Protein AF-A0A6C0HEF8-F1 (afdb_monomer_lite)

Foldseek 3Di:
DDDDDDDDDDPDDPPPPDDPVLVVLCPDPPHLPPLAVQVVVVQVCQQQVQWKWWQFPVRDIDIDGADDPPDPRNVVVLVVLQPDPGTQAIEHEHNDPCLCVPFACVVPSVHGPSVCSSPVVNFWDAPDVPGRYTYGD

Structure (mmCIF, N/CA/C/O backbone):
data_AF-A0A6C0HEF8-F1
#
_entry.id   AF-A0A6C0HEF8-F1
#
loop_
_atom_site.group_PDB
_atom_site.id
_atom_site.type_symbol
_atom_site.label_atom_id
_atom_site.label_alt_id
_atom_site.label_comp_id
_atom_site.label_asym_id
_atom_site.label_entity_id
_atom_site.label_seq_id
_atom_site.pdbx_PDB_ins_code
_atom_site.Cartn_x
_atom_site.Cartn_y
_atom_site.Cartn_z
_atom_site.occupancy
_atom_site.B_iso_or_equiv
_atom_site.auth_seq_id
_atom_site.auth_comp_id
_atom_site.auth_asym_id
_atom_site.auth_atom_id
_atom_site.pdbx_PDB_model_num
ATOM 1 N N . MET A 1 1 ? 15.221 60.344 7.604 1.00 39.31 1 MET A N 1
ATOM 2 C CA . MET A 1 1 ? 14.464 59.349 6.814 1.00 39.31 1 MET A CA 1
ATOM 3 C C . MET A 1 1 ? 15.359 58.139 6.614 1.00 39.31 1 MET A C 1
ATOM 5 O O . MET A 1 1 ? 16.349 58.247 5.906 1.00 39.31 1 MET A O 1
ATOM 9 N N . THR A 1 2 ? 15.082 57.039 7.307 1.00 36.88 2 THR A N 1
ATOM 10 C CA . THR A 1 2 ? 15.908 55.821 7.278 1.00 36.88 2 THR A CA 1
ATOM 11 C C . THR A 1 2 ? 15.278 54.839 6.291 1.00 36.88 2 THR A C 1
ATOM 13 O O . THR A 1 2 ? 14.103 54.511 6.428 1.00 36.88 2 THR A O 1
ATOM 16 N N . ILE A 1 3 ? 16.019 54.421 5.261 1.00 46.84 3 ILE A N 1
ATOM 17 C CA . ILE A 1 3 ? 15.538 53.476 4.243 1.00 46.84 3 ILE A CA 1
ATOM 18 C C . ILE A 1 3 ? 15.993 52.071 4.656 1.00 46.84 3 ILE A C 1
ATOM 20 O O . ILE A 1 3 ? 17.152 51.702 4.468 1.00 46.84 3 ILE A O 1
ATOM 24 N N . ASP A 1 4 ? 15.077 51.291 5.231 1.00 44.69 4 ASP A N 1
ATOM 25 C CA . ASP A 1 4 ? 15.310 49.896 5.612 1.00 44.69 4 ASP A CA 1
ATOM 26 C C . ASP A 1 4 ? 15.363 48.987 4.378 1.00 44.69 4 ASP A C 1
ATOM 28 O O . ASP A 1 4 ? 14.351 48.588 3.795 1.00 44.69 4 ASP A O 1
ATOM 32 N N . ASN A 1 5 ? 16.578 48.617 3.985 1.00 47.12 5 ASN A N 1
ATOM 33 C CA . ASN A 1 5 ? 16.836 47.740 2.852 1.00 47.12 5 ASN A CA 1
ATOM 34 C C . ASN A 1 5 ? 16.656 46.259 3.265 1.00 47.12 5 ASN A C 1
ATOM 36 O O . ASN A 1 5 ? 17.609 45.560 3.620 1.00 47.12 5 ASN A O 1
ATOM 40 N N . LYS A 1 6 ? 15.413 45.753 3.247 1.00 48.66 6 LYS A N 1
ATOM 41 C CA . LYS A 1 6 ? 15.100 44.328 3.498 1.00 48.66 6 LYS A CA 1
ATOM 42 C C . LYS A 1 6 ? 15.643 43.437 2.368 1.00 48.66 6 LYS A C 1
ATOM 44 O O . LYS A 1 6 ? 14.999 43.245 1.336 1.00 48.66 6 LYS A O 1
ATOM 49 N N . LYS A 1 7 ? 16.810 42.816 2.587 1.00 48.16 7 LYS A N 1
ATOM 50 C CA . LYS A 1 7 ? 17.363 41.738 1.743 1.00 48.16 7 LYS A CA 1
ATOM 51 C C . LYS A 1 7 ? 16.394 40.543 1.679 1.00 48.16 7 LYS A C 1
ATOM 53 O O . LYS A 1 7 ? 16.323 39.738 2.604 1.00 48.16 7 LYS A O 1
ATOM 58 N N . LYS A 1 8 ? 15.677 40.387 0.560 1.00 50.06 8 LYS A N 1
ATOM 59 C CA . LYS A 1 8 ? 14.939 39.156 0.212 1.00 50.06 8 LYS A CA 1
ATOM 60 C C . LYS A 1 8 ? 15.936 38.033 -0.095 1.00 50.06 8 LYS A C 1
ATOM 62 O O . LYS A 1 8 ? 16.535 38.000 -1.168 1.00 50.06 8 LYS A O 1
ATOM 67 N N . THR A 1 9 ? 16.096 37.082 0.818 1.00 46.62 9 THR A N 1
ATOM 68 C CA . THR A 1 9 ? 16.855 35.851 0.569 1.00 46.62 9 THR A CA 1
ATOM 69 C C . THR A 1 9 ? 16.066 34.929 -0.368 1.00 46.62 9 THR A C 1
ATOM 71 O O . THR A 1 9 ? 15.034 34.359 -0.009 1.00 46.62 9 THR A O 1
ATOM 74 N N . ARG A 1 10 ? 16.541 34.777 -1.612 1.00 52.84 10 ARG A N 1
ATOM 75 C CA . ARG A 1 10 ? 16.046 33.761 -2.555 1.00 52.84 10 ARG A CA 1
ATOM 76 C C . ARG A 1 10 ? 16.392 32.374 -2.003 1.00 52.84 10 ARG A C 1
ATOM 78 O O . ARG A 1 10 ? 17.544 31.956 -2.064 1.00 52.84 10 ARG A O 1
ATOM 85 N N . LYS A 1 11 ? 15.400 31.648 -1.475 1.00 52.09 11 LYS A N 1
ATOM 86 C CA . LYS A 1 11 ? 15.529 30.212 -1.180 1.00 52.09 11 LYS A CA 1
ATOM 87 C C . LYS A 1 11 ? 15.770 29.476 -2.501 1.00 52.09 11 LYS A C 1
ATOM 89 O O . LYS A 1 11 ? 14.839 29.281 -3.280 1.00 52.09 11 LYS A O 1
ATOM 94 N N . THR A 1 12 ? 17.010 29.086 -2.771 1.00 52.53 12 THR A N 1
ATOM 95 C CA . THR A 1 12 ? 17.332 28.196 -3.886 1.00 52.53 12 THR A CA 1
ATOM 96 C C . THR A 1 12 ? 16.651 26.852 -3.634 1.00 52.53 12 THR A C 1
ATOM 98 O O . THR A 1 12 ? 16.894 26.182 -2.628 1.00 52.53 12 THR A O 1
ATOM 101 N N . ARG A 1 13 ? 15.727 26.467 -4.524 1.00 54.97 13 ARG A N 1
ATOM 102 C CA . ARG A 1 13 ? 15.143 25.123 -4.524 1.00 54.97 13 ARG A CA 1
ATOM 103 C C . ARG A 1 13 ? 16.292 24.147 -4.769 1.00 54.97 13 ARG A C 1
ATOM 105 O O . ARG A 1 13 ? 16.781 24.057 -5.889 1.00 54.97 13 ARG A O 1
ATOM 112 N N . LYS A 1 14 ? 16.741 23.444 -3.725 1.00 54.47 14 LYS A N 1
ATOM 113 C CA . LYS A 1 14 ? 17.653 22.307 -3.874 1.00 54.47 14 LYS A CA 1
ATOM 114 C C . LYS A 1 14 ? 16.946 21.288 -4.766 1.00 54.47 14 LYS A C 1
ATOM 116 O O . LYS A 1 14 ? 16.011 20.625 -4.321 1.00 54.47 14 LYS A O 1
ATOM 121 N N . THR A 1 15 ? 17.348 21.198 -6.029 1.00 55.88 15 THR A N 1
ATOM 122 C CA . THR A 1 15 ? 16.969 20.084 -6.893 1.00 55.88 15 THR A CA 1
ATOM 123 C C . THR A 1 15 ? 17.499 18.822 -6.221 1.00 55.88 15 THR A C 1
ATOM 125 O O . THR A 1 15 ? 18.696 18.701 -5.955 1.00 55.88 15 THR A O 1
ATOM 128 N N . LYS A 1 16 ? 16.596 17.914 -5.828 1.00 59.81 16 LYS A N 1
ATOM 129 C CA . LYS A 1 16 ? 16.992 16.616 -5.275 1.00 59.81 16 LYS A CA 1
ATOM 130 C C . LYS A 1 16 ? 17.819 15.914 -6.350 1.00 59.81 16 LYS A C 1
ATOM 132 O O . LYS A 1 16 ? 17.267 15.518 -7.371 1.00 59.81 16 LYS A O 1
ATOM 137 N N . LYS A 1 17 ? 19.133 15.798 -6.138 1.00 63.25 17 LYS A N 1
ATOM 138 C CA . LYS A 1 17 ? 19.981 14.965 -6.991 1.00 63.25 17 LYS A CA 1
ATOM 139 C C . LYS A 1 17 ? 19.484 13.530 -6.865 1.00 63.25 17 LYS A C 1
ATOM 141 O O . LYS A 1 17 ? 19.453 12.979 -5.765 1.00 63.25 17 LYS A O 1
ATOM 146 N N . ILE A 1 18 ? 19.067 12.969 -7.991 1.00 64.31 18 ILE A N 1
ATOM 147 C CA . ILE A 1 18 ? 18.774 11.546 -8.124 1.00 64.31 18 ILE A CA 1
ATOM 148 C C . ILE A 1 18 ? 20.093 10.801 -7.866 1.00 64.31 18 ILE A C 1
ATOM 150 O O . ILE A 1 18 ? 21.158 11.259 -8.289 1.00 64.31 18 ILE A O 1
ATOM 154 N N . SER A 1 19 ? 20.057 9.723 -7.083 1.00 69.06 19 SER A N 1
ATOM 155 C CA . SER A 1 19 ? 21.273 8.983 -6.735 1.00 69.06 19 SER A CA 1
ATOM 156 C C . SER A 1 19 ? 21.825 8.243 -7.957 1.00 69.06 19 SER A C 1
ATOM 158 O O . SER A 1 19 ? 21.066 7.854 -8.842 1.00 69.06 19 SER A O 1
ATOM 160 N N . LYS A 1 20 ? 23.145 8.008 -7.989 1.00 68.81 20 LYS A N 1
ATOM 161 C CA . LYS A 1 20 ? 23.802 7.244 -9.068 1.00 68.81 20 LYS A CA 1
ATOM 162 C C . LYS A 1 20 ? 23.136 5.885 -9.305 1.00 68.81 20 LYS A C 1
ATOM 164 O O . LYS A 1 20 ? 22.822 5.566 -10.440 1.00 68.81 20 LYS A O 1
ATOM 169 N N . ARG A 1 21 ? 22.795 5.175 -8.224 1.00 60.72 21 ARG A N 1
ATOM 170 C CA . ARG A 1 21 ? 22.081 3.892 -8.278 1.00 60.72 21 ARG A CA 1
ATOM 171 C C . ARG A 1 21 ? 20.732 3.989 -8.997 1.00 60.72 21 ARG A C 1
ATOM 173 O O . ARG A 1 21 ? 20.402 3.115 -9.780 1.00 60.72 21 ARG A O 1
ATOM 180 N N . VAL A 1 22 ? 19.955 5.049 -8.758 1.00 64.69 22 VAL A N 1
ATOM 181 C CA . VAL A 1 22 ? 18.663 5.235 -9.443 1.00 64.69 22 VAL A CA 1
ATOM 182 C C . VAL A 1 22 ? 18.873 5.556 -10.923 1.00 64.69 22 VAL A C 1
ATOM 184 O O . VAL A 1 22 ? 18.106 5.091 -11.751 1.00 64.69 22 VAL A O 1
ATOM 187 N N . ILE A 1 23 ? 19.922 6.303 -11.272 1.00 67.75 23 ILE A N 1
ATOM 188 C CA . ILE A 1 23 ? 20.264 6.588 -12.674 1.00 67.75 23 ILE A CA 1
ATOM 189 C C . ILE A 1 23 ? 20.681 5.302 -13.401 1.00 67.75 23 ILE A C 1
ATOM 191 O O . ILE A 1 23 ? 20.207 5.045 -14.501 1.00 67.75 23 ILE A O 1
ATOM 195 N N . GLU A 1 24 ? 21.522 4.476 -12.778 1.00 69.50 24 GLU A N 1
ATOM 196 C CA . GLU A 1 24 ? 21.928 3.171 -13.314 1.00 69.50 24 GLU A CA 1
ATOM 197 C C . GLU A 1 24 ? 20.720 2.241 -13.497 1.00 69.50 24 GLU A C 1
ATOM 199 O O . GLU A 1 24 ? 20.572 1.647 -14.557 1.00 69.50 24 GLU A O 1
ATOM 204 N N . MET A 1 25 ? 19.799 2.204 -12.528 1.00 67.88 25 MET A N 1
ATOM 205 C CA . MET A 1 25 ? 18.559 1.425 -12.631 1.00 67.88 25 MET A CA 1
ATOM 206 C C . MET A 1 25 ? 17.592 1.942 -13.702 1.00 67.88 25 MET A C 1
ATOM 208 O O . MET A 1 25 ? 16.857 1.145 -14.269 1.00 67.88 25 MET A O 1
ATOM 212 N N . LEU A 1 26 ? 17.549 3.247 -13.978 1.00 66.88 26 LEU A N 1
ATOM 213 C CA . LEU A 1 26 ? 16.719 3.799 -15.059 1.00 66.88 26 LEU A CA 1
ATOM 214 C C . LEU A 1 26 ? 17.285 3.476 -16.447 1.00 66.88 26 LEU A C 1
ATOM 216 O O . LEU A 1 26 ? 16.532 3.370 -17.411 1.00 66.88 26 LEU A O 1
ATOM 220 N N . ASN A 1 27 ? 18.607 3.339 -16.543 1.00 69.50 27 ASN A N 1
ATOM 221 C CA . ASN A 1 27 ? 19.305 3.034 -17.789 1.00 69.50 27 ASN A CA 1
ATOM 222 C C . ASN A 1 27 ? 19.384 1.525 -18.075 1.00 69.50 27 ASN A C 1
ATOM 224 O O . ASN A 1 27 ? 19.765 1.139 -19.179 1.00 69.50 27 ASN A O 1
ATOM 228 N N . ASP A 1 28 ? 19.044 0.677 -17.103 1.00 72.56 28 ASP A N 1
ATOM 229 C CA . ASP A 1 28 ? 19.046 -0.774 -17.261 1.00 72.56 28 ASP A CA 1
ATOM 230 C C . ASP A 1 28 ? 17.768 -1.247 -17.992 1.00 72.56 28 ASP A C 1
ATOM 232 O O . ASP A 1 28 ? 16.658 -1.073 -17.479 1.00 72.56 28 ASP A O 1
ATOM 236 N N . PRO A 1 29 ? 17.878 -1.886 -19.174 1.00 66.75 29 PRO A N 1
ATOM 237 C CA . PRO A 1 29 ? 16.719 -2.371 -19.926 1.00 66.75 29 PRO A CA 1
ATOM 238 C C . PRO A 1 29 ? 15.925 -3.464 -19.187 1.00 66.75 29 PRO A C 1
ATOM 240 O O . PRO A 1 29 ? 14.723 -3.638 -19.435 1.00 66.75 29 PRO A O 1
ATOM 243 N N . THR A 1 30 ? 16.564 -4.185 -18.261 1.00 72.44 30 THR A N 1
ATOM 244 C CA . THR A 1 30 ? 15.933 -5.241 -17.456 1.00 72.44 30 THR A CA 1
ATOM 245 C C . THR A 1 30 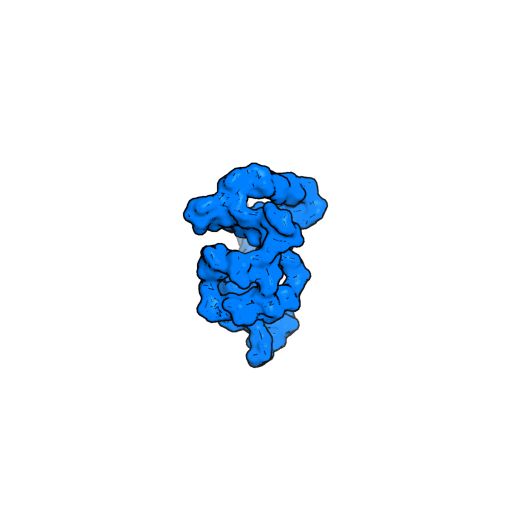? 15.214 -4.702 -16.221 1.00 72.44 30 THR A C 1
ATOM 247 O O . THR A 1 30 ? 14.297 -5.350 -15.715 1.00 72.44 30 THR A O 1
ATOM 250 N N . SER A 1 31 ? 15.537 -3.479 -15.797 1.00 74.38 31 SER A N 1
ATOM 251 C CA . SER A 1 31 ? 14.932 -2.842 -14.632 1.00 74.38 31 SER A CA 1
ATOM 252 C C . SER A 1 31 ? 13.444 -2.574 -14.841 1.00 74.38 31 SER A C 1
ATOM 254 O O . SER A 1 31 ? 12.983 -2.221 -15.930 1.00 74.38 31 SER A O 1
ATOM 256 N N . VAL A 1 32 ? 12.662 -2.758 -13.782 1.00 76.94 32 VAL A N 1
ATOM 257 C CA . VAL A 1 32 ? 11.233 -2.417 -13.763 1.00 76.94 32 VAL A CA 1
ATOM 258 C C . VAL A 1 32 ? 10.993 -0.931 -13.476 1.00 76.94 32 VAL A C 1
ATOM 260 O O . VAL A 1 32 ? 9.904 -0.423 -13.738 1.00 76.94 32 VAL A O 1
ATOM 263 N N . TRP A 1 33 ? 12.016 -0.239 -12.969 1.00 73.81 33 TRP A N 1
ATOM 264 C CA . TRP A 1 33 ? 11.964 1.157 -12.545 1.00 73.81 33 TRP A CA 1
ATOM 265 C C . TRP A 1 33 ? 12.105 2.115 -13.731 1.00 73.81 33 TRP A C 1
ATOM 267 O O . TRP A 1 33 ? 12.870 1.871 -14.658 1.00 73.81 33 TRP A O 1
ATOM 277 N N . GLY A 1 34 ? 11.362 3.217 -13.707 1.00 73.88 34 GLY A N 1
ATOM 278 C CA . GLY A 1 34 ? 11.196 4.160 -14.812 1.00 73.88 34 GLY A CA 1
ATOM 279 C C . GLY A 1 34 ? 10.143 3.764 -15.847 1.00 73.88 34 GLY A C 1
ATOM 280 O O . GLY A 1 34 ? 9.766 4.603 -16.664 1.00 73.88 34 GLY A O 1
ATOM 281 N N . LYS A 1 35 ? 9.636 2.525 -15.825 1.00 80.19 35 LYS A N 1
ATOM 282 C CA . LYS A 1 35 ? 8.674 2.033 -16.827 1.00 80.19 35 LYS A CA 1
ATOM 283 C C . LYS A 1 35 ? 7.233 2.433 -16.507 1.00 80.19 35 LYS A C 1
ATOM 285 O O . LYS A 1 35 ? 6.436 2.587 -17.427 1.00 80.19 35 LYS A O 1
ATOM 290 N N . ASN A 1 36 ? 6.889 2.604 -15.226 1.00 84.12 36 ASN A N 1
ATOM 291 C CA . ASN A 1 36 ? 5.577 3.102 -14.805 1.00 84.12 36 ASN A CA 1
ATOM 292 C C . ASN A 1 36 ? 5.734 4.058 -13.604 1.00 84.12 36 ASN A C 1
ATOM 294 O O . ASN A 1 36 ? 5.560 3.652 -12.449 1.00 84.12 36 ASN A O 1
ATOM 298 N N . PRO A 1 37 ? 6.053 5.342 -13.856 1.00 83.75 37 PRO A N 1
ATOM 299 C CA . PRO A 1 37 ? 6.405 6.291 -12.801 1.00 83.75 37 PRO A CA 1
ATOM 300 C C . PRO A 1 37 ? 5.248 6.579 -11.833 1.00 83.75 37 PRO A C 1
ATOM 302 O O . PRO A 1 37 ? 5.482 6.901 -10.666 1.00 83.75 37 PRO A O 1
ATOM 305 N N . GLU A 1 38 ? 3.997 6.458 -12.282 1.00 88.19 38 GLU A N 1
ATOM 306 C CA . GLU A 1 38 ? 2.826 6.632 -11.419 1.00 88.19 38 GLU A CA 1
ATOM 307 C C . GLU A 1 38 ? 2.710 5.493 -10.408 1.00 88.19 38 GLU A C 1
ATOM 309 O O . GLU A 1 38 ? 2.535 5.738 -9.211 1.00 88.19 38 GLU A O 1
ATOM 314 N N . LEU A 1 39 ? 2.866 4.253 -10.878 1.00 87.81 39 LEU A N 1
ATOM 315 C CA . LEU A 1 39 ? 2.830 3.066 -10.033 1.00 87.81 39 LEU A CA 1
ATOM 316 C C . LEU A 1 39 ? 4.013 3.029 -9.062 1.00 87.81 39 LEU A C 1
ATOM 318 O O . LEU A 1 39 ? 3.837 2.670 -7.899 1.00 87.81 39 LEU A O 1
ATOM 322 N N . GLU A 1 40 ? 5.200 3.433 -9.508 1.00 86.75 40 GLU A N 1
ATOM 323 C CA . GLU A 1 40 ? 6.386 3.556 -8.653 1.00 86.75 40 GLU A CA 1
ATOM 324 C C . GLU A 1 40 ? 6.182 4.589 -7.553 1.00 86.75 40 GLU A C 1
ATOM 326 O O . GLU A 1 40 ? 6.498 4.335 -6.392 1.00 86.75 40 GLU A O 1
ATOM 331 N N . LYS A 1 41 ? 5.620 5.753 -7.892 1.00 87.50 41 LYS A N 1
ATOM 332 C CA . LYS A 1 41 ? 5.320 6.795 -6.909 1.00 87.50 41 LYS A CA 1
ATOM 333 C C . LYS A 1 41 ? 4.267 6.323 -5.911 1.00 87.50 41 LYS A C 1
ATOM 335 O O . LYS A 1 41 ? 4.434 6.539 -4.713 1.00 87.50 41 LYS A O 1
ATOM 340 N N . PHE A 1 42 ? 3.216 5.663 -6.393 1.00 89.62 42 PHE A N 1
ATOM 341 C CA . PHE A 1 42 ? 2.191 5.056 -5.551 1.00 89.62 42 PHE A CA 1
ATOM 342 C C . PHE A 1 42 ? 2.793 4.029 -4.587 1.00 89.62 42 PHE A C 1
ATOM 344 O O . PHE A 1 42 ? 2.579 4.112 -3.377 1.00 89.62 42 PHE A O 1
ATOM 351 N N . TRP A 1 43 ? 3.602 3.104 -5.106 1.00 88.19 43 TRP A N 1
ATOM 352 C CA . TRP A 1 43 ? 4.276 2.109 -4.287 1.00 88.19 43 TRP A CA 1
ATOM 353 C C . TRP A 1 43 ? 5.248 2.752 -3.301 1.00 88.19 43 TRP A C 1
ATOM 355 O O . TRP A 1 43 ? 5.237 2.398 -2.130 1.00 88.19 43 TRP A O 1
ATOM 365 N N . GLY A 1 44 ? 6.045 3.730 -3.730 1.00 86.69 44 GLY A N 1
ATOM 366 C CA . GLY A 1 44 ? 6.991 4.438 -2.873 1.00 86.69 44 GLY A CA 1
ATOM 367 C C . GLY A 1 44 ? 6.302 5.179 -1.727 1.00 86.69 44 GLY A C 1
ATOM 368 O O . GLY A 1 44 ? 6.788 5.158 -0.595 1.00 86.69 44 GLY A O 1
ATOM 369 N N . ASP A 1 45 ? 5.139 5.779 -1.988 1.00 88.38 45 ASP A N 1
ATOM 370 C CA . ASP A 1 45 ? 4.309 6.416 -0.967 1.00 88.38 45 ASP A CA 1
ATOM 371 C C . ASP A 1 45 ? 3.826 5.392 0.079 1.00 88.38 45 ASP A C 1
ATOM 373 O O . ASP A 1 45 ? 3.999 5.625 1.281 1.00 88.38 45 ASP A O 1
ATOM 377 N N . LEU A 1 46 ? 3.323 4.232 -0.358 1.00 88.81 46 LEU A N 1
ATOM 378 C CA . LEU A 1 46 ? 2.913 3.134 0.530 1.00 88.81 46 LEU A CA 1
ATOM 379 C C . LEU A 1 46 ? 4.094 2.519 1.292 1.00 88.81 46 LEU A C 1
ATOM 381 O O . LEU A 1 46 ? 4.031 2.302 2.502 1.00 88.81 46 LEU A O 1
ATOM 385 N N . ALA A 1 47 ? 5.195 2.257 0.591 1.00 86.25 47 ALA A N 1
ATOM 386 C CA . ALA A 1 47 ? 6.398 1.646 1.128 1.00 86.25 47 ALA A CA 1
ATOM 387 C C . ALA A 1 47 ? 7.054 2.563 2.150 1.00 86.25 47 ALA A C 1
ATOM 389 O O . ALA A 1 47 ? 7.487 2.087 3.189 1.00 86.25 47 ALA A O 1
ATOM 390 N N . SER A 1 48 ? 7.037 3.884 1.959 1.00 81.50 48 SER A N 1
ATOM 391 C CA . SER A 1 48 ? 7.520 4.818 2.982 1.00 81.50 48 SER A CA 1
ATOM 392 C C . SER A 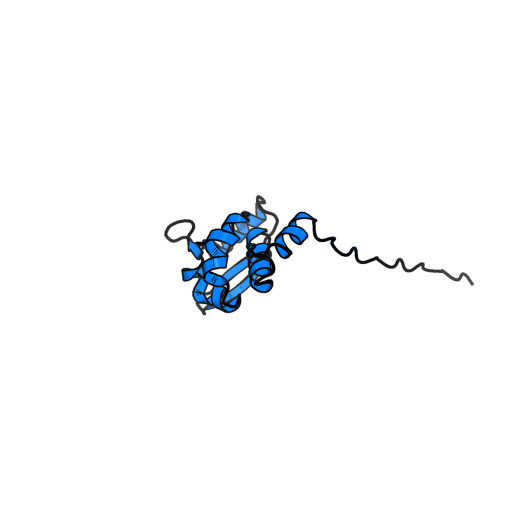1 48 ? 6.791 4.644 4.325 1.00 81.50 48 SER A C 1
ATOM 394 O O . SER A 1 48 ? 7.365 4.869 5.391 1.00 81.50 48 SER A O 1
ATOM 396 N N . GLY A 1 49 ? 5.535 4.180 4.293 1.00 78.38 49 GLY A N 1
ATOM 397 C CA . GLY A 1 49 ? 4.632 4.108 5.445 1.00 78.38 49 GLY A CA 1
ATOM 398 C C . GLY A 1 49 ? 4.231 5.470 5.992 1.00 78.38 49 GLY A C 1
ATOM 399 O O . GLY A 1 49 ? 3.654 5.541 7.069 1.00 78.38 49 GLY A O 1
ATOM 400 N N . ASN A 1 50 ? 4.535 6.545 5.262 1.00 82.56 50 ASN A N 1
ATOM 401 C CA . ASN A 1 50 ? 4.013 7.879 5.537 1.00 82.56 50 ASN A CA 1
ATOM 402 C C . ASN A 1 50 ? 2.654 8.091 4.872 1.00 82.56 50 ASN A C 1
ATOM 404 O O . ASN A 1 50 ? 2.020 9.113 5.116 1.00 82.56 50 ASN A O 1
ATOM 408 N N . LYS A 1 51 ? 2.218 7.169 4.009 1.00 89.44 51 LYS A N 1
ATOM 409 C CA . LYS A 1 51 ? 0.893 7.179 3.404 1.00 89.44 51 LYS A CA 1
ATOM 410 C C . LYS A 1 51 ? 0.302 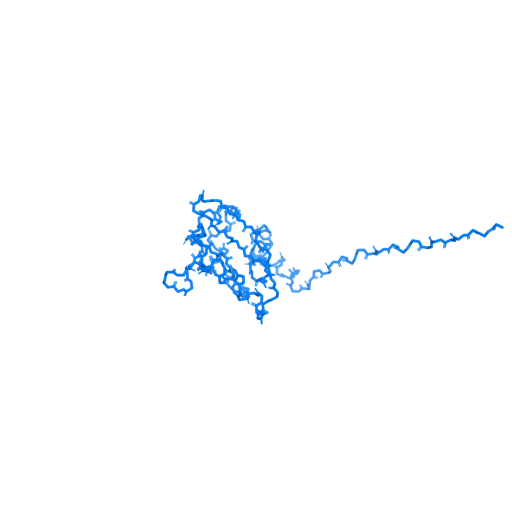5.783 3.380 1.00 89.44 51 LYS A C 1
ATOM 412 O O . LYS A 1 51 ? 1.012 4.808 3.155 1.00 89.44 51 LYS A O 1
ATOM 417 N N . VAL A 1 52 ? -1.005 5.726 3.575 1.00 91.19 52 VAL A N 1
ATOM 418 C CA . VAL A 1 52 ? -1.830 4.535 3.380 1.00 91.19 52 VAL A CA 1
ATOM 419 C C . VAL A 1 52 ? -3.028 4.905 2.520 1.00 91.19 52 VAL A C 1
ATOM 421 O O . VAL A 1 52 ? -3.429 6.073 2.475 1.00 91.19 52 VAL A O 1
ATOM 424 N N . VAL A 1 53 ? -3.594 3.920 1.829 1.00 93.38 53 VAL A N 1
ATOM 425 C CA . VAL A 1 53 ? -4.855 4.101 1.103 1.00 93.38 53 VAL A CA 1
ATOM 426 C C . VAL A 1 53 ? -5.952 3.362 1.838 1.00 93.38 53 VAL A C 1
ATOM 428 O O . VAL A 1 53 ? -5.880 2.148 2.003 1.00 93.38 53 VAL A O 1
ATOM 431 N N . LEU A 1 54 ? -6.958 4.108 2.280 1.00 93.25 54 LEU A N 1
ATOM 432 C CA . LEU A 1 54 ? -8.186 3.556 2.831 1.00 93.25 54 LEU A CA 1
ATOM 433 C C . LEU A 1 54 ? -9.148 3.273 1.689 1.00 93.25 54 LEU A C 1
ATOM 435 O O . LEU A 1 54 ? -9.314 4.117 0.810 1.00 93.25 54 LEU A O 1
ATOM 439 N N . ILE A 1 55 ? -9.776 2.107 1.726 1.00 93.50 55 ILE A N 1
ATOM 440 C CA . ILE A 1 55 ? -10.838 1.708 0.811 1.00 93.50 55 ILE A CA 1
ATOM 441 C C . ILE A 1 55 ? -12.106 1.552 1.632 1.00 93.50 55 ILE A C 1
ATOM 443 O O . ILE A 1 55 ? -12.142 0.763 2.580 1.00 93.50 55 ILE A O 1
ATOM 447 N N . TYR A 1 56 ? -13.129 2.307 1.257 1.00 93.06 56 TYR A N 1
ATOM 448 C CA . TYR A 1 56 ? -14.416 2.326 1.931 1.00 93.06 56 TYR A CA 1
ATOM 449 C C . TYR A 1 56 ? -15.405 1.347 1.282 1.00 93.06 56 TYR A C 1
ATOM 451 O O . TYR A 1 56 ? -15.208 0.874 0.158 1.00 93.06 56 TYR A O 1
ATOM 459 N N . LYS A 1 57 ? -16.494 1.031 1.989 1.00 90.62 57 LYS A N 1
ATOM 460 C CA . LYS A 1 57 ? -17.567 0.136 1.509 1.00 90.62 57 LYS A CA 1
ATOM 461 C C . LYS A 1 57 ? -18.233 0.600 0.216 1.00 90.62 57 LYS A C 1
ATOM 463 O O . LYS A 1 57 ? -18.649 -0.230 -0.589 1.00 90.62 57 LYS A O 1
ATOM 468 N N . ASP A 1 58 ? -18.303 1.908 0.000 1.00 89.94 58 ASP A N 1
ATOM 469 C CA . ASP A 1 58 ? -18.811 2.532 -1.227 1.00 89.94 58 ASP A CA 1
ATOM 470 C C . ASP A 1 58 ? -17.839 2.408 -2.420 1.00 89.94 58 ASP A C 1
ATOM 472 O O . ASP A 1 58 ? -18.117 2.914 -3.507 1.00 89.94 58 ASP A O 1
ATOM 476 N N . LYS A 1 59 ? -16.713 1.699 -2.237 1.00 86.00 59 LYS A N 1
ATOM 477 C CA . LYS A 1 59 ? -15.618 1.528 -3.203 1.00 86.00 59 LYS A CA 1
ATOM 478 C C . LYS A 1 59 ? -14.876 2.827 -3.519 1.00 86.00 59 LYS A C 1
ATOM 480 O O . LYS A 1 59 ? -14.077 2.853 -4.458 1.00 86.00 59 LYS A O 1
ATOM 485 N N . THR A 1 60 ? -15.091 3.886 -2.741 1.00 91.81 60 THR A N 1
ATOM 486 C CA . THR A 1 60 ? -14.232 5.066 -2.785 1.00 91.81 60 THR A CA 1
ATOM 487 C C . THR A 1 60 ? -12.928 4.784 -2.053 1.00 91.81 60 THR A C 1
ATOM 489 O O . THR A 1 60 ? -12.818 3.869 -1.229 1.00 91.81 60 THR A O 1
ATOM 492 N N . HIS A 1 61 ? -11.899 5.558 -2.387 1.00 92.75 61 HIS A N 1
ATOM 493 C CA . HIS A 1 61 ? -10.596 5.433 -1.762 1.00 92.75 61 HIS A CA 1
ATOM 494 C C . HIS A 1 61 ? -10.065 6.796 -1.335 1.00 92.75 61 HIS A C 1
ATOM 496 O O . HIS A 1 61 ? -10.322 7.817 -1.974 1.00 92.75 61 HIS A O 1
ATOM 502 N N . LYS A 1 62 ? -9.297 6.811 -0.247 1.00 92.50 62 LYS A N 1
ATOM 503 C CA . LYS A 1 62 ? -8.682 8.029 0.278 1.00 92.50 62 LYS A CA 1
ATOM 504 C C . LYS A 1 62 ? -7.238 7.784 0.662 1.00 92.50 62 LYS A C 1
ATOM 506 O O . LYS A 1 62 ? -6.919 6.853 1.398 1.00 92.50 62 LYS A O 1
ATOM 511 N N . TYR A 1 63 ? -6.371 8.680 0.209 1.00 92.25 63 TYR A N 1
ATOM 512 C CA . TYR A 1 63 ? -4.990 8.740 0.661 1.00 92.25 63 TYR A CA 1
ATOM 513 C C . TYR A 1 63 ? -4.935 9.427 2.019 1.00 92.25 63 TYR A C 1
ATOM 515 O O . TYR A 1 63 ? -5.383 10.567 2.170 1.00 92.25 63 TYR A O 1
ATOM 523 N N . VAL A 1 64 ? -4.361 8.747 3.004 1.00 91.19 64 VAL A N 1
ATOM 524 C CA . VAL A 1 64 ? -4.168 9.295 4.343 1.00 91.19 64 VAL A CA 1
ATOM 525 C C . VAL A 1 64 ? -2.687 9.348 4.655 1.00 91.19 64 VAL A C 1
ATOM 527 O O . VAL A 1 64 ? -1.968 8.361 4.505 1.00 91.19 64 VAL A O 1
ATOM 530 N N . ASN A 1 65 ? -2.230 10.522 5.090 1.00 90.44 65 ASN A N 1
ATOM 531 C CA . ASN A 1 65 ? -0.871 10.691 5.576 1.00 90.44 65 ASN A CA 1
ATOM 532 C C . ASN A 1 65 ? -0.766 10.115 6.989 1.00 90.44 65 ASN A C 1
ATOM 534 O O . ASN A 1 65 ? -1.513 10.505 7.886 1.00 90.44 65 ASN A O 1
ATOM 538 N N . MET A 1 66 ? 0.199 9.227 7.179 1.00 87.00 66 MET A N 1
ATOM 539 C CA . MET A 1 66 ? 0.520 8.612 8.454 1.00 87.00 66 MET A CA 1
ATOM 540 C C . MET A 1 66 ? 1.631 9.388 9.169 1.00 87.00 66 MET A C 1
ATOM 542 O O . MET A 1 66 ? 2.570 9.876 8.529 1.00 87.00 66 MET A O 1
ATOM 546 N N . PRO A 1 67 ? 1.570 9.492 10.508 1.00 85.81 67 PRO A N 1
ATOM 547 C CA . PRO A 1 67 ? 2.699 9.959 11.301 1.00 85.81 67 PRO A CA 1
ATOM 548 C C . PRO A 1 67 ? 3.862 8.957 11.219 1.00 85.81 67 PRO A C 1
ATOM 550 O O . PRO A 1 67 ? 3.710 7.833 10.751 1.00 85.81 67 PRO A O 1
ATOM 553 N N . LYS A 1 68 ? 5.046 9.348 11.704 1.00 82.62 68 LYS A N 1
ATOM 554 C CA . LYS A 1 68 ? 6.256 8.511 11.641 1.00 82.62 68 LYS A CA 1
ATOM 555 C C . LYS A 1 68 ? 6.009 7.103 12.215 1.00 82.62 68 LYS A C 1
ATOM 557 O O . LYS A 1 68 ? 5.409 6.968 13.288 1.00 82.62 68 LYS A O 1
ATOM 562 N N . ARG A 1 69 ? 6.517 6.073 11.522 1.00 74.88 69 ARG A N 1
ATOM 563 C CA . ARG A 1 69 ? 6.476 4.666 11.969 1.00 74.88 69 ARG A CA 1
ATOM 564 C C . ARG A 1 69 ? 7.025 4.523 13.399 1.00 74.88 69 ARG A C 1
ATOM 566 O O . ARG A 1 69 ? 7.895 5.289 13.813 1.00 74.88 69 ARG A O 1
ATOM 573 N N . PHE A 1 70 ? 6.511 3.535 14.134 1.00 76.12 70 PHE A N 1
ATOM 574 C CA . PHE A 1 70 ? 6.865 3.224 15.533 1.00 76.12 70 PHE A CA 1
ATOM 575 C C . PHE A 1 70 ? 6.507 4.300 16.571 1.00 76.12 70 PHE A C 1
ATOM 577 O O . PHE A 1 70 ? 6.987 4.266 17.700 1.00 76.12 70 PHE A O 1
ATOM 584 N N . THR A 1 71 ? 5.638 5.252 16.226 1.00 85.50 71 THR A N 1
ATOM 585 C CA . THR A 1 71 ? 5.070 6.188 17.205 1.00 85.50 71 THR A CA 1
ATOM 586 C C . THR A 1 71 ? 3.724 5.685 17.725 1.00 85.50 71 THR A C 1
ATOM 588 O O . THR A 1 71 ? 2.964 5.054 16.989 1.00 85.50 71 THR A O 1
ATOM 591 N N . LYS A 1 72 ? 3.373 6.035 18.971 1.00 87.69 72 LYS A N 1
ATOM 592 C CA . LYS A 1 72 ? 2.036 5.750 19.532 1.00 87.69 72 LYS A CA 1
ATOM 593 C C . LYS A 1 72 ? 0.912 6.311 18.652 1.00 87.69 72 LYS A C 1
ATOM 595 O O . LYS A 1 72 ? -0.110 5.665 18.468 1.00 87.69 72 LYS A O 1
ATOM 600 N N . LYS A 1 73 ? 1.133 7.486 18.045 1.00 86.88 73 LYS A N 1
ATOM 601 C CA . LYS A 1 73 ? 0.189 8.108 17.102 1.00 86.88 73 LYS A CA 1
ATOM 602 C C . LYS A 1 73 ? -0.042 7.246 15.860 1.00 86.88 73 LYS A C 1
ATOM 604 O O . LYS A 1 73 ? -1.173 7.132 15.417 1.00 86.88 73 LYS A O 1
ATOM 609 N N . HIS A 1 74 ? 1.009 6.631 15.315 1.00 85.75 74 HIS A N 1
ATOM 610 C CA . HIS A 1 74 ? 0.882 5.731 14.167 1.00 85.75 74 HIS A CA 1
ATOM 611 C C . HIS A 1 74 ? 0.060 4.490 14.515 1.00 85.75 74 HIS A C 1
ATOM 613 O O . HIS A 1 74 ? -0.807 4.100 13.741 1.00 85.75 74 HIS A O 1
ATOM 619 N N . GLN A 1 75 ? 0.312 3.886 15.678 1.00 85.12 75 GLN A N 1
ATOM 620 C CA . GLN A 1 75 ? -0.459 2.731 16.143 1.00 85.12 75 GLN A CA 1
ATOM 621 C C . GLN A 1 75 ? -1.928 3.093 16.368 1.00 85.12 75 GLN A C 1
ATOM 623 O O . GLN A 1 75 ? -2.787 2.452 15.783 1.00 85.12 75 GLN A O 1
ATOM 628 N N . SER A 1 76 ? -2.207 4.169 17.111 1.00 88.50 76 SER A N 1
ATOM 629 C CA . SER A 1 76 ? -3.579 4.639 17.342 1.00 88.50 76 SER A CA 1
ATOM 630 C C . SER A 1 76 ? -4.314 4.946 16.036 1.00 88.50 76 SER A C 1
ATOM 632 O O . SER A 1 76 ? -5.470 4.578 15.892 1.00 88.50 76 SER A O 1
ATOM 634 N N . MET A 1 77 ? -3.647 5.554 15.052 1.00 89.00 77 MET A N 1
ATOM 635 C CA . MET A 1 77 ? -4.273 5.845 13.763 1.00 89.00 77 MET A CA 1
ATOM 636 C C . MET A 1 77 ? -4.612 4.569 12.976 1.00 89.00 77 MET A C 1
ATOM 638 O O . MET A 1 77 ? -5.687 4.495 12.393 1.00 89.00 77 MET A O 1
ATOM 642 N N . LEU A 1 78 ? -3.736 3.555 12.996 1.00 85.50 78 LEU A N 1
ATOM 643 C CA . LEU A 1 78 ? -4.043 2.248 12.403 1.00 85.50 78 LEU A CA 1
ATOM 644 C C . LEU A 1 78 ? -5.196 1.546 13.126 1.00 85.50 78 LEU A C 1
ATOM 646 O O . LEU A 1 78 ? -6.073 1.014 12.456 1.00 85.50 78 LEU A O 1
ATOM 650 N N . SER A 1 79 ? -5.214 1.576 14.462 1.00 87.00 79 SER A N 1
ATOM 651 C CA . SER A 1 79 ? -6.311 1.019 15.262 1.00 87.00 79 SER A CA 1
ATOM 652 C C . SER A 1 79 ? -7.642 1.690 14.931 1.00 87.00 79 SER A C 1
ATOM 654 O O . SER A 1 79 ? -8.620 0.993 14.697 1.00 87.00 79 SER A O 1
ATOM 656 N N . ASN A 1 80 ? -7.664 3.017 14.774 1.00 89.75 80 ASN A N 1
ATOM 657 C CA . ASN A 1 80 ? -8.876 3.737 14.379 1.00 89.75 80 ASN A CA 1
ATOM 658 C C . ASN A 1 80 ? -9.413 3.267 13.016 1.00 89.75 80 ASN A C 1
ATOM 660 O O . ASN A 1 80 ? -10.620 3.158 12.842 1.00 89.75 80 ASN A O 1
ATOM 664 N N . PHE A 1 81 ? -8.539 2.975 12.044 1.00 89.12 81 PHE A N 1
ATOM 665 C CA . PHE A 1 81 ? -8.977 2.434 10.749 1.00 89.12 81 PHE A CA 1
ATOM 666 C C . PHE A 1 81 ? -9.475 0.994 10.848 1.00 89.12 81 PHE A C 1
ATOM 668 O O . PHE A 1 81 ? -10.337 0.585 10.071 1.00 89.12 81 PHE A O 1
ATOM 675 N N . ASP A 1 82 ? -8.919 0.218 11.776 1.00 86.06 82 ASP A N 1
ATOM 676 C CA . ASP A 1 82 ? -9.351 -1.155 11.999 1.00 86.06 82 ASP A CA 1
ATOM 677 C C . ASP A 1 82 ? -10.715 -1.212 12.705 1.00 86.06 82 ASP A C 1
ATOM 679 O O . ASP A 1 82 ? -11.558 -2.042 12.370 1.00 86.06 82 ASP A O 1
ATOM 683 N N . GLU A 1 83 ? -10.990 -0.262 13.597 1.00 88.88 83 GLU A N 1
ATOM 684 C CA . GLU A 1 83 ? -12.279 -0.101 14.281 1.00 88.88 83 GLU A CA 1
ATOM 685 C C . GLU A 1 83 ? -13.368 0.508 13.380 1.00 88.88 83 GLU A C 1
ATOM 687 O O . GLU A 1 83 ? -14.553 0.201 13.543 1.00 88.88 83 GLU A O 1
ATOM 692 N N . ASP A 1 84 ? -12.988 1.331 12.397 1.00 89.56 84 ASP A N 1
ATOM 693 C CA . ASP A 1 84 ? -13.925 1.995 11.489 1.00 89.56 84 ASP A CA 1
ATOM 694 C C . ASP A 1 84 ? -14.679 0.978 10.617 1.00 89.56 84 ASP A C 1
ATOM 696 O O . ASP A 1 84 ? -14.105 0.274 9.780 1.00 89.56 84 ASP A O 1
ATOM 700 N N . LYS A 1 85 ? -16.000 0.897 10.802 1.00 88.56 85 LYS A N 1
ATOM 701 C CA . LYS A 1 85 ? -16.868 -0.052 10.095 1.00 88.56 85 LYS A CA 1
ATOM 702 C C . LYS A 1 85 ? -16.997 0.257 8.609 1.00 88.56 85 LYS A C 1
ATOM 704 O O . LYS A 1 85 ? -17.396 -0.646 7.873 1.00 88.56 85 LYS A O 1
ATOM 709 N N . ASP A 1 86 ? -16.700 1.472 8.168 1.00 91.75 86 ASP A N 1
ATOM 710 C CA . ASP A 1 86 ? -16.826 1.858 6.763 1.00 91.75 86 ASP A CA 1
ATOM 711 C C . ASP A 1 86 ? -15.572 1.526 5.961 1.00 91.75 86 ASP A C 1
ATOM 713 O O . ASP A 1 86 ? -15.652 1.352 4.743 1.00 91.75 86 ASP A O 1
ATOM 717 N N . VAL A 1 87 ? -14.434 1.350 6.637 1.00 91.19 87 VAL A N 1
ATOM 718 C CA . VAL A 1 87 ? -13.179 0.909 6.029 1.00 91.19 87 VAL A CA 1
ATOM 719 C C . VAL A 1 87 ? -13.203 -0.605 5.819 1.00 91.19 87 VAL A C 1
ATOM 721 O O . VAL A 1 87 ? -13.306 -1.394 6.760 1.00 91.19 87 VAL A O 1
ATOM 724 N N . VAL A 1 88 ? -13.065 -1.014 4.560 1.00 91.81 88 VAL A N 1
ATOM 725 C CA . VAL A 1 88 ? -12.981 -2.420 4.136 1.00 91.81 88 VAL A CA 1
ATOM 726 C C . VAL A 1 88 ? -11.531 -2.879 4.068 1.00 91.81 88 VAL A C 1
ATOM 728 O O . VAL A 1 88 ? -11.212 -4.002 4.457 1.00 91.81 88 VAL A O 1
ATOM 731 N N . ALA A 1 89 ? -10.645 -2.019 3.565 1.00 90.94 89 ALA A N 1
ATOM 732 C CA . ALA A 1 89 ? -9.236 -2.343 3.430 1.00 90.94 89 ALA A CA 1
ATOM 733 C C . ALA A 1 89 ? -8.342 -1.122 3.641 1.00 90.94 89 ALA A C 1
ATOM 735 O O . ALA A 1 89 ? -8.680 0.001 3.269 1.00 90.94 89 ALA A O 1
ATOM 736 N N . VAL A 1 90 ? -7.163 -1.376 4.197 1.00 92.06 90 VAL A N 1
ATOM 737 C CA . VAL A 1 90 ? -6.078 -0.412 4.353 1.00 92.06 90 VAL A CA 1
ATOM 738 C C . VAL A 1 90 ? -4.891 -0.939 3.562 1.00 92.06 90 VAL A C 1
ATOM 740 O O . VAL A 1 90 ? -4.265 -1.925 3.953 1.00 92.06 90 VAL A O 1
ATOM 743 N N . LEU A 1 91 ? -4.584 -0.305 2.433 1.00 91.38 91 LEU A N 1
ATOM 744 C CA . LEU A 1 91 ? -3.419 -0.659 1.631 1.00 91.38 91 LEU A CA 1
ATOM 745 C C . LEU A 1 91 ? -2.177 -0.015 2.236 1.00 91.38 91 LEU A C 1
ATOM 747 O O . LEU A 1 91 ? -2.107 1.206 2.410 1.00 91.38 91 LEU A O 1
ATOM 751 N N . SER A 1 92 ? -1.189 -0.850 2.528 1.00 89.00 92 SER A N 1
ATOM 752 C CA . SER A 1 92 ? 0.123 -0.452 3.021 1.00 89.00 92 SER A CA 1
ATOM 753 C C . SER A 1 92 ? 1.189 -1.359 2.411 1.00 89.00 92 SER A C 1
ATOM 755 O O . SER A 1 92 ? 0.880 -2.415 1.866 1.00 89.00 92 SER A O 1
ATOM 757 N N . SER A 1 93 ? 2.457 -0.962 2.480 1.00 84.50 93 SER A N 1
ATOM 758 C CA . SER A 1 93 ? 3.562 -1.805 2.024 1.00 84.50 93 SER A CA 1
ATOM 759 C C . SER A 1 93 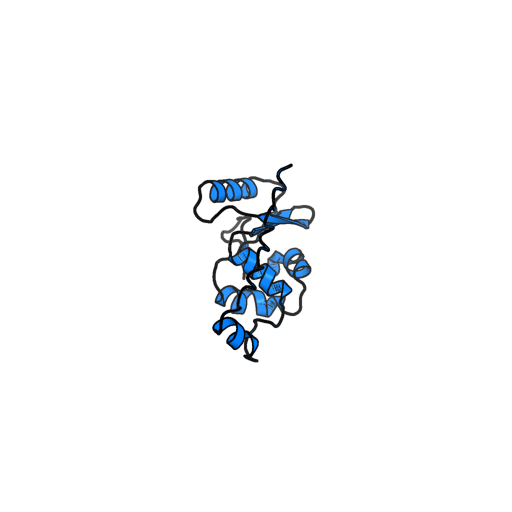? 4.691 -1.856 3.046 1.00 84.50 93 SER A C 1
ATOM 761 O O . SER A 1 93 ? 4.981 -0.900 3.780 1.00 84.50 93 SER A O 1
ATOM 763 N N . GLN A 1 94 ? 5.373 -2.999 3.067 1.00 73.31 94 GLN A N 1
ATOM 764 C CA . GLN A 1 94 ? 6.691 -3.102 3.676 1.00 73.31 94 GLN A CA 1
ATOM 765 C C . GLN A 1 94 ? 7.715 -2.345 2.819 1.00 73.31 94 GLN A C 1
ATOM 767 O O . GLN A 1 94 ? 7.564 -2.215 1.601 1.00 73.31 94 GLN A O 1
ATOM 772 N N . MET A 1 95 ? 8.743 -1.808 3.478 1.00 69.12 95 MET A N 1
ATOM 773 C CA . MET A 1 95 ? 9.857 -1.099 2.842 1.00 69.12 95 MET A CA 1
ATOM 774 C C . MET A 1 95 ? 10.795 -2.101 2.155 1.00 69.12 95 MET A C 1
ATOM 776 O O . MET A 1 95 ? 11.879 -2.364 2.663 1.00 69.12 95 MET A O 1
ATOM 780 N N . SER A 1 96 ? 10.380 -2.691 1.035 1.00 75.94 96 SER A N 1
ATOM 781 C CA . SER A 1 96 ? 11.198 -3.662 0.296 1.00 75.94 96 SER A CA 1
ATOM 782 C C . SER A 1 96 ? 11.149 -3.393 -1.203 1.00 75.94 96 SER A C 1
ATOM 784 O O . SER A 1 96 ? 10.086 -3.498 -1.802 1.00 75.94 96 SER A O 1
ATOM 786 N N . GLN A 1 97 ? 12.296 -3.059 -1.803 1.00 74.25 97 GLN A N 1
ATOM 787 C CA . GLN A 1 97 ? 12.406 -2.889 -3.257 1.00 74.25 97 GLN A CA 1
ATOM 788 C C . GLN A 1 97 ? 11.945 -4.156 -3.982 1.00 74.25 97 GLN A C 1
ATOM 790 O O . GLN A 1 97 ? 11.079 -4.072 -4.845 1.00 74.25 97 GLN A O 1
ATOM 795 N N . ASP A 1 98 ? 12.397 -5.322 -3.528 1.00 76.50 98 ASP A N 1
ATOM 796 C CA . ASP A 1 98 ? 12.017 -6.623 -4.082 1.00 76.50 98 ASP A CA 1
ATOM 797 C C . ASP A 1 98 ? 10.500 -6.837 -4.069 1.00 76.50 98 ASP A C 1
ATOM 799 O O . ASP A 1 98 ? 9.939 -7.393 -5.008 1.00 76.50 98 ASP A O 1
ATOM 803 N N . ALA A 1 99 ? 9.795 -6.339 -3.047 1.00 80.12 99 ALA A N 1
ATOM 804 C CA . ALA A 1 99 ? 8.342 -6.452 -3.013 1.00 80.12 99 ALA A CA 1
ATOM 805 C C . ALA A 1 99 ? 7.661 -5.671 -4.149 1.00 80.12 99 ALA A C 1
ATOM 807 O O . ALA A 1 99 ? 6.601 -6.071 -4.627 1.00 80.12 99 ALA A O 1
ATOM 808 N N . TYR A 1 100 ? 8.254 -4.573 -4.616 1.00 82.44 100 TYR A N 1
ATOM 809 C CA . TYR A 1 100 ? 7.769 -3.899 -5.815 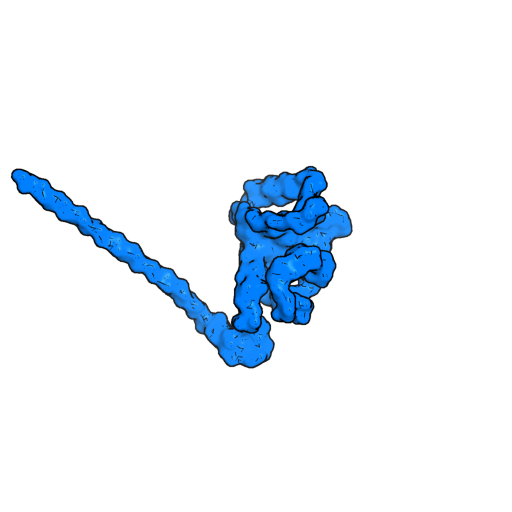1.00 82.44 100 TYR A CA 1
ATOM 810 C C . TYR A 1 100 ? 8.019 -4.741 -7.065 1.00 82.44 100 TYR A C 1
ATOM 812 O O . TYR A 1 100 ? 7.093 -4.981 -7.839 1.00 82.44 100 TYR A O 1
ATOM 820 N N . GLU A 1 101 ? 9.258 -5.199 -7.239 1.00 82.38 101 GLU A N 1
ATOM 821 C CA . GLU A 1 101 ? 9.722 -5.855 -8.463 1.00 82.38 101 GLU A CA 1
ATOM 822 C C . GLU A 1 101 ? 9.100 -7.239 -8.664 1.00 82.38 101 GLU A C 1
ATOM 824 O O . GLU A 1 101 ? 8.779 -7.615 -9.790 1.00 82.38 101 GLU A O 1
ATOM 829 N N . VAL A 1 102 ? 8.891 -7.978 -7.573 1.00 81.12 102 VAL A N 1
ATOM 830 C CA . VAL A 1 102 ? 8.428 -9.371 -7.598 1.00 81.12 102 VAL A CA 1
ATOM 831 C C . VAL A 1 102 ? 6.905 -9.462 -7.516 1.00 81.12 102 VAL A C 1
ATOM 833 O O . VAL A 1 102 ? 6.292 -10.236 -8.249 1.00 81.12 102 VAL A O 1
ATOM 836 N N . TYR A 1 103 ? 6.276 -8.669 -6.645 1.00 82.12 103 TYR A N 1
ATOM 837 C CA . TYR A 1 103 ? 4.865 -8.858 -6.288 1.00 82.12 103 TYR A CA 1
ATOM 838 C C . TYR A 1 103 ? 3.931 -7.888 -7.014 1.00 82.12 103 TYR A C 1
ATOM 840 O O . TYR A 1 103 ? 2.951 -8.301 -7.641 1.00 82.12 103 TYR A O 1
ATOM 848 N N . LEU A 1 104 ? 4.242 -6.587 -6.982 1.00 84.94 104 LEU A N 1
ATOM 849 C CA . LEU A 1 104 ? 3.337 -5.568 -7.518 1.00 84.94 104 LEU A CA 1
ATOM 850 C C . LEU A 1 104 ? 3.528 -5.339 -9.023 1.00 84.94 104 LEU A C 1
ATOM 852 O O . LEU A 1 104 ? 2.564 -5.406 -9.788 1.00 84.94 104 LEU A O 1
ATOM 856 N N . TYR A 1 105 ? 4.758 -5.066 -9.458 1.00 85.06 105 TYR A N 1
ATOM 857 C CA . TYR A 1 105 ? 5.044 -4.615 -10.818 1.00 85.06 105 TYR A CA 1
ATOM 858 C C . TYR A 1 105 ? 4.638 -5.622 -11.906 1.00 85.06 105 TYR A C 1
ATOM 860 O O . TYR A 1 105 ? 3.927 -5.219 -12.828 1.00 85.06 105 TYR A O 1
ATOM 868 N N . PRO A 1 106 ? 4.969 -6.928 -11.834 1.00 85.31 106 PRO A N 1
ATOM 869 C CA . PRO A 1 106 ? 4.661 -7.863 -12.919 1.00 85.31 106 PRO A CA 1
ATOM 870 C C . PRO A 1 106 ? 3.159 -7.975 -13.205 1.00 85.31 106 PRO A C 1
ATOM 872 O O . PRO A 1 106 ? 2.760 -8.170 -14.354 1.00 85.31 106 PRO A O 1
ATOM 875 N N . LYS A 1 107 ? 2.334 -7.799 -12.164 1.00 87.12 107 LYS A N 1
ATOM 876 C CA . LYS A 1 107 ? 0.870 -7.865 -12.225 1.00 87.12 107 LYS A CA 1
ATOM 877 C C . LYS A 1 107 ? 0.244 -6.526 -12.626 1.00 87.12 107 LYS A C 1
ATOM 879 O O . LYS A 1 107 ? -0.771 -6.505 -13.319 1.00 87.12 107 LYS A O 1
ATOM 884 N N . ALA A 1 108 ? 0.820 -5.412 -12.178 1.00 87.88 108 ALA A N 1
ATOM 885 C CA . ALA A 1 108 ? 0.247 -4.076 -12.333 1.00 87.88 108 ALA A CA 1
ATOM 886 C C . ALA A 1 108 ? 0.885 -3.230 -13.450 1.00 87.88 108 ALA A C 1
ATOM 888 O O . ALA A 1 108 ? 0.357 -2.165 -13.747 1.00 87.88 108 ALA A O 1
ATOM 889 N N . LYS A 1 109 ? 1.971 -3.681 -14.098 1.00 83.94 109 LYS A N 1
ATOM 890 C CA . LYS A 1 109 ? 2.754 -2.894 -15.075 1.00 83.94 109 LYS A CA 1
ATOM 891 C C . LYS A 1 109 ? 1.930 -2.241 -16.188 1.00 83.94 109 LYS A C 1
ATOM 893 O O . LYS A 1 109 ? 2.225 -1.112 -16.563 1.00 83.94 109 LYS A O 1
ATOM 898 N N . ASN A 1 110 ? 0.888 -2.923 -16.666 1.00 86.56 110 ASN A N 1
ATOM 899 C CA . ASN A 1 110 ? 0.027 -2.458 -17.760 1.00 86.56 110 ASN A CA 1
ATOM 900 C C . ASN A 1 110 ? -1.233 -1.722 -17.270 1.00 86.56 110 ASN A C 1
ATOM 902 O O . ASN A 1 110 ? -2.090 -1.375 -18.077 1.00 86.56 110 ASN A O 1
ATOM 906 N N . ASN A 1 111 ? -1.380 -1.529 -15.959 1.00 89.25 111 ASN A N 1
ATOM 907 C CA . ASN A 1 111 ? -2.577 -0.977 -15.340 1.00 89.25 111 ASN A CA 1
ATOM 908 C C . ASN A 1 111 ? -2.288 0.387 -14.704 1.00 89.25 111 ASN A C 1
ATOM 910 O O . ASN A 1 111 ? -1.175 0.665 -14.253 1.00 89.25 111 ASN A O 1
ATOM 914 N N . SER A 1 112 ? -3.317 1.232 -14.630 1.00 90.31 112 SER A N 1
ATOM 915 C CA . SER A 1 112 ? -3.238 2.493 -13.894 1.00 90.31 112 SER A CA 1
ATOM 916 C C . SER A 1 112 ? -3.278 2.254 -12.384 1.00 90.31 112 SER A C 1
ATOM 918 O O . SER A 1 112 ? -3.820 1.254 -11.903 1.00 90.31 112 SER A O 1
ATOM 920 N N . VAL A 1 113 ? -2.753 3.210 -11.616 1.00 89.88 113 VAL A N 1
ATOM 921 C CA . VAL A 1 113 ? -2.818 3.184 -10.145 1.00 89.88 113 VAL A CA 1
ATOM 922 C C . VAL A 1 113 ? -4.261 3.055 -9.657 1.00 89.88 113 VAL A C 1
ATOM 924 O O . VAL A 1 113 ? -4.546 2.289 -8.739 1.00 89.88 113 VAL A O 1
ATOM 927 N N . GLU A 1 114 ? -5.192 3.749 -10.305 1.00 90.69 114 GLU A N 1
ATOM 928 C CA . GLU A 1 114 ? -6.605 3.696 -9.945 1.00 90.69 114 GLU A CA 1
ATOM 929 C C . GLU A 1 114 ? -7.218 2.312 -10.184 1.00 90.69 114 GLU A C 1
ATOM 931 O O . GLU A 1 114 ? -7.969 1.814 -9.344 1.00 90.69 114 GLU A O 1
ATOM 936 N N . TYR A 1 115 ? -6.834 1.631 -11.268 1.00 91.00 115 TYR A N 1
ATOM 937 C CA . TYR A 1 115 ? -7.238 0.244 -11.491 1.00 91.00 115 TYR A CA 1
ATOM 938 C C . TYR A 1 115 ? -6.663 -0.692 -10.421 1.00 91.00 115 TYR A C 1
ATOM 940 O O . TYR A 1 115 ? -7.366 -1.570 -9.919 1.00 91.00 115 TYR A O 1
ATOM 948 N N . VAL A 1 116 ? -5.403 -0.483 -10.026 1.00 91.19 116 VAL A N 1
ATOM 949 C CA . VAL A 1 116 ? -4.752 -1.251 -8.954 1.00 91.19 116 VAL A CA 1
ATOM 950 C C . VAL A 1 116 ? -5.482 -1.081 -7.623 1.00 91.19 116 VAL A C 1
ATOM 952 O O . VAL A 1 116 ? -5.722 -2.072 -6.940 1.00 91.19 116 VAL A O 1
ATOM 955 N N . ILE A 1 117 ? -5.894 0.140 -7.275 1.00 91.38 117 ILE A N 1
ATOM 956 C CA . ILE A 1 117 ? -6.659 0.415 -6.049 1.00 91.38 117 ILE A CA 1
ATOM 957 C C . ILE A 1 117 ? -8.064 -0.179 -6.143 1.00 91.38 117 ILE A C 1
ATOM 959 O O . ILE A 1 117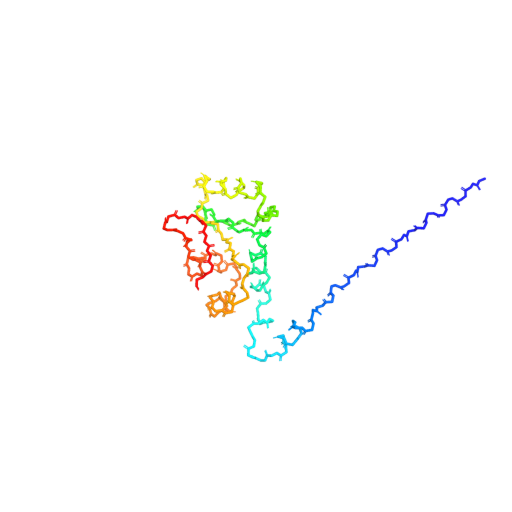 ? -8.513 -0.851 -5.218 1.00 91.38 117 ILE A O 1
ATOM 963 N N . LYS A 1 118 ? -8.757 0.001 -7.271 1.00 91.81 118 LYS A N 1
ATOM 964 C CA . LYS A 1 118 ? -10.110 -0.536 -7.473 1.00 91.81 118 LYS A CA 1
ATOM 965 C C . LYS A 1 118 ? -10.137 -2.062 -7.437 1.00 91.81 118 LYS A C 1
ATOM 967 O O . LYS A 1 118 ? -11.163 -2.649 -7.107 1.00 91.81 118 LYS A O 1
ATOM 972 N N . HIS A 1 119 ? -9.055 -2.721 -7.842 1.00 92.50 119 HIS A N 1
ATOM 973 C CA . HIS A 1 119 ? -8.930 -4.182 -7.875 1.00 92.50 119 HIS A CA 1
ATOM 974 C C . HIS A 1 119 ? -7.859 -4.663 -6.894 1.00 92.50 119 HIS A C 1
ATOM 976 O O . HIS A 1 119 ? -7.153 -5.636 -7.167 1.00 92.50 119 HIS A O 1
ATOM 982 N N . TYR A 1 120 ? -7.748 -3.984 -5.748 1.00 90.19 120 TYR A N 1
ATOM 983 C CA . TYR A 1 120 ? -6.700 -4.216 -4.759 1.00 90.19 120 TYR A CA 1
ATOM 984 C C . TYR A 1 120 ? -6.586 -5.677 -4.326 1.00 90.19 120 TYR A C 1
ATOM 986 O O . TYR A 1 120 ? -5.488 -6.134 -4.049 1.00 90.19 120 TYR A O 1
ATOM 994 N N . GLU A 1 121 ? -7.673 -6.447 -4.327 1.00 89.94 121 GLU A N 1
ATOM 995 C CA . GLU A 1 121 ? -7.653 -7.864 -3.945 1.00 89.94 121 GLU A CA 1
ATOM 996 C C . GLU A 1 121 ? -6.782 -8.739 -4.855 1.00 89.94 121 GLU A C 1
ATOM 998 O O . GLU A 1 121 ? -6.271 -9.761 -4.407 1.00 89.94 121 GLU A O 1
ATOM 1003 N N . LYS A 1 122 ? -6.556 -8.322 -6.109 1.00 90.31 122 LYS A N 1
ATOM 1004 C CA . LYS A 1 122 ? -5.652 -9.014 -7.043 1.00 90.31 122 LYS A CA 1
ATOM 1005 C C . LYS A 1 122 ? -4.175 -8.754 -6.740 1.00 90.31 122 LYS A C 1
ATOM 1007 O O . LYS A 1 122 ? -3.321 -9.560 -7.108 1.00 90.31 122 LYS A O 1
ATOM 1012 N N . TYR A 1 123 ? -3.879 -7.619 -6.110 1.00 89.19 123 TYR A N 1
ATOM 1013 C CA . TYR A 1 123 ? -2.517 -7.116 -5.913 1.00 89.19 123 TYR A CA 1
ATOM 1014 C C . TYR A 1 123 ? -2.087 -7.088 -4.449 1.00 89.19 123 TYR A C 1
ATOM 1016 O O . TYR A 1 123 ? -0.894 -6.984 -4.186 1.00 89.19 123 TYR A O 1
ATOM 1024 N N . PHE A 1 124 ? -3.028 -7.172 -3.506 1.00 90.31 124 PHE A N 1
ATOM 1025 C CA . PHE A 1 124 ? -2.790 -7.046 -2.074 1.00 90.31 124 PHE A CA 1
ATOM 1026 C C . PHE A 1 124 ? -3.535 -8.127 -1.277 1.00 90.31 124 PHE A C 1
ATOM 1028 O O . PHE A 1 124 ? -4.767 -8.237 -1.335 1.00 90.31 124 PHE A O 1
ATOM 1035 N N . LYS A 1 125 ? -2.790 -8.877 -0.458 1.00 89.94 125 LYS A N 1
ATOM 1036 C CA . LYS A 1 125 ? -3.329 -9.857 0.499 1.00 89.94 125 LYS A CA 1
ATOM 1037 C C . LYS A 1 125 ? -3.450 -9.259 1.896 1.00 89.94 125 LYS A C 1
ATOM 1039 O O . LYS A 1 125 ? -2.624 -8.422 2.263 1.00 89.94 125 LYS A O 1
ATOM 1044 N N . PRO A 1 126 ? -4.429 -9.697 2.698 1.00 88.62 126 PRO A N 1
ATOM 1045 C CA . PRO A 1 126 ? -4.467 -9.346 4.109 1.00 88.62 126 PRO A CA 1
ATOM 1046 C C . PRO A 1 126 ? -3.260 -9.933 4.850 1.00 88.62 126 PRO A C 1
ATOM 1048 O O . PRO A 1 126 ? -2.783 -11.018 4.518 1.00 88.62 126 PRO A O 1
ATOM 1051 N N . ILE A 1 127 ? -2.747 -9.195 5.839 1.00 85.12 127 ILE A N 1
ATOM 1052 C CA . ILE A 1 127 ? -1.594 -9.633 6.649 1.00 85.12 127 ILE A CA 1
ATOM 1053 C C . ILE A 1 127 ? -1.973 -10.843 7.515 1.00 85.12 127 ILE A C 1
ATOM 1055 O O . ILE A 1 127 ? -1.178 -11.764 7.680 1.00 85.12 127 ILE A O 1
ATOM 1059 N N . LEU A 1 128 ? -3.197 -10.839 8.045 1.00 84.44 128 LEU A N 1
ATOM 1060 C CA . LEU A 1 128 ? -3.797 -11.930 8.807 1.00 84.44 128 LEU A CA 1
ATOM 1061 C C . LEU A 1 128 ? -5.190 -12.234 8.237 1.00 84.44 128 LEU A C 1
ATOM 1063 O O . LEU A 1 128 ? -5.834 -11.318 7.718 1.00 84.44 128 LEU A O 1
ATOM 1067 N N . PRO A 1 129 ? -5.693 -13.476 8.342 1.00 80.56 129 PRO A N 1
ATOM 1068 C CA . PRO A 1 129 ? -7.071 -13.789 7.974 1.00 80.56 129 PRO A CA 1
ATOM 1069 C C . PRO A 1 129 ? -8.054 -12.858 8.703 1.00 80.56 129 PRO A C 1
ATOM 1071 O O . PRO A 1 129 ? -8.040 -12.780 9.926 1.00 80.56 129 PRO A O 1
ATOM 1074 N N . GLY A 1 130 ? -8.872 -12.118 7.949 1.00 79.31 130 GLY A N 1
ATOM 1075 C CA . GLY A 1 130 ? -9.839 -11.155 8.496 1.00 79.31 130 GLY A CA 1
ATOM 1076 C C . GLY A 1 130 ? -9.299 -9.747 8.783 1.00 79.31 130 GLY A C 1
ATOM 1077 O O . GLY A 1 130 ? -10.090 -8.863 9.099 1.00 79.31 130 GLY A O 1
ATOM 1078 N N . ALA A 1 131 ? -7.994 -9.493 8.628 1.00 85.94 131 ALA A N 1
ATOM 1079 C CA . ALA A 1 131 ? -7.437 -8.155 8.819 1.00 85.94 131 ALA A CA 1
ATOM 1080 C C . ALA A 1 131 ? -7.774 -7.217 7.651 1.00 85.94 131 ALA A C 1
ATOM 1082 O O . ALA A 1 131 ? -7.660 -7.585 6.477 1.00 85.94 131 ALA A O 1
ATOM 1083 N N . LYS A 1 132 ? -8.097 -5.959 7.972 1.00 88.19 132 LYS A N 1
ATOM 1084 C CA . LYS A 1 132 ? -8.308 -4.899 6.970 1.00 88.19 132 LYS A CA 1
ATOM 1085 C C . LYS A 1 132 ? -7.001 -4.441 6.329 1.00 88.19 132 LYS A C 1
ATOM 1087 O O . LYS A 1 132 ? -6.985 -4.017 5.176 1.00 88.19 132 LYS A O 1
ATOM 1092 N N . MET A 1 133 ? -5.893 -4.536 7.059 1.00 88.81 133 MET A N 1
ATOM 1093 C CA . MET A 1 133 ? -4.556 -4.213 6.561 1.00 88.81 133 MET A CA 1
ATOM 1094 C C . MET A 1 133 ? -4.099 -5.215 5.500 1.00 88.81 133 MET A C 1
ATOM 1096 O O . MET A 1 133 ? -4.020 -6.419 5.762 1.00 88.81 133 MET A O 1
ATOM 1100 N N . ARG A 1 134 ? -3.739 -4.703 4.319 1.00 89.50 134 ARG A N 1
ATOM 1101 C CA . ARG A 1 134 ? -3.281 -5.503 3.182 1.00 89.50 134 ARG A CA 1
ATOM 1102 C C . ARG A 1 134 ? -1.932 -5.037 2.646 1.00 89.50 134 ARG A C 1
ATOM 1104 O O . ARG A 1 134 ? -1.661 -3.839 2.592 1.00 89.50 134 ARG A O 1
ATOM 1111 N N . VAL A 1 135 ? -1.116 -6.001 2.226 1.00 86.88 135 VAL A N 1
ATOM 1112 C CA . VAL A 1 135 ? 0.235 -5.816 1.674 1.00 86.88 135 VAL A CA 1
ATOM 1113 C C . VAL A 1 135 ? 0.361 -6.444 0.285 1.00 86.88 135 VAL A C 1
ATOM 1115 O O . VAL A 1 135 ? -0.396 -7.372 -0.007 1.00 86.88 135 VAL A O 1
ATOM 1118 N N . PRO A 1 136 ? 1.281 -5.953 -0.572 1.00 84.06 136 PRO A N 1
ATOM 1119 C CA . PRO A 1 136 ? 1.476 -6.484 -1.919 1.00 84.06 136 PRO A CA 1
ATOM 1120 C C . PRO A 1 136 ? 1.684 -8.007 -1.957 1.00 84.06 136 PRO A C 1
ATOM 1122 O O . PRO A 1 136 ? 2.272 -8.580 -1.035 1.00 84.06 136 PRO A O 1
ATOM 1125 N N . LEU A 1 137 ? 1.163 -8.635 -3.016 1.00 76.69 137 LEU A N 1
ATOM 1126 C CA . LEU A 1 137 ? 1.007 -10.087 -3.189 1.00 76.69 137 LEU A CA 1
ATOM 1127 C C . LEU A 1 137 ? 2.034 -10.739 -4.098 1.00 76.69 137 LEU A C 1
ATOM 1129 O O . LEU A 1 137 ? 2.105 -10.331 -5.281 1.00 76.69 137 LEU A O 1
#

pLDDT: mean 80.07, std 13.56, range [36.88, 93.5]

Secondary structure (DSSP, 8-state):
----------------PPPHHHHHHHH-TT-STTS-HHHHHHHHHHHHTSEEEEEETTS-EEEEEPPPTTSHHHHHHHHHHHH-TTEEEEE---S-HHIIIIIIHHHHTTS-HHHHHHTHHHHEEESSTT-SEEEE-

Organism: NCBI:txid1070528

Sequence (137 aa):
MTIDNKKKTRKTRKTKKISKRVIEMLNDPTSVWGKNPELEKFWGDLASGNKVVLIYKDKTHKYVNMPKRFTKKHQSMLSNFDEDKDVVAVLSSQMSQDAYEVYLYPKAKNNSVEYVIKHYEKYFKPILPGAKMRVPL

Radius of gyration: 19.68 Å; chains: 1; bounding box: 43×73×40 Å